Protein AF-A0A662U6A9-F1 (afdb_monomer)

Secondary structure (DSSP, 8-state):
-PPP-SS-HHHHHHHHHHHHHHHTT-SSEEHHHHHHHHHHHHTTS-------SSSS--HHHHHHHHHHHHTTSEE-PEEE-SSSS-EEEEEEE-HHHHHHHHHHHHTS-HHHHHHHHHHHHHHHHHHHHHT-----

pLDDT: mean 87.33, std 16.18, range [39.72, 98.44]

Solvent-accessible surface area (backbone atoms only — not comparable to full-atom values): 7917 Å² total; per-residue (Å²): 134,83,76,81,75,91,62,53,74,61,46,49,52,55,39,29,51,53,38,48,34,38,77,73,69,40,62,65,39,45,48,66,62,50,51,53,42,50,58,58,48,38,80,79,46,88,63,87,64,60,65,51,94,90,44,101,49,36,71,61,52,54,49,45,52,48,52,36,32,75,70,52,27,33,46,72,58,75,46,80,58,79,94,57,92,61,66,47,51,28,40,29,66,30,76,64,21,42,60,52,16,51,56,55,48,71,70,47,56,68,68,63,45,50,51,49,46,52,47,46,51,51,50,56,50,56,56,53,69,78,61,59,75,79,84,126

Radius of gyration: 15.44 Å; Cα contacts (8 Å, |Δi|>4): 142; chains: 1; bounding box: 63×35×31 Å

Nearest PDB structures (foldseek):
  2dql-assembly1_B  TM=5.662E-01  e=1.717E-03  Nostoc sp. PCC 7120 = FACHB-418
  5dym-assembly1_A-2  TM=7.370E-01  e=2.915E-02  Clostridioides difficile R20291
  2zfw-assembly1_A  TM=5.764E-01  e=1.225E-02  Synechococcus sp.
  5z7b-assembly1_A  TM=7.688E-01  e=7.785E-02  Corynebacterium glutamicum
  8dh4-assembly1_B  TM=3.484E-01  e=1.247E+00  Escherichia phage T7

Mean predicted aligned error: 6.02 Å

Sequence (136 aa):
MQKPNLVSQRQKMVLMILYCFYEKGTKEVRLSQFLETIKEIQKKIPLDYGFSDGFLYSPDLFEDLRDLEFKGLTRRPSHRVGTLILRRIYITLTPLGRVYAQKELENLDEEHRSLLQSSVHRSIHATKTFYRPVSV

Structure (mmCIF, N/CA/C/O backbone):
data_AF-A0A662U6A9-F1
#
_entry.id   AF-A0A662U6A9-F1
#
loop_
_atom_site.group_PDB
_atom_site.id
_atom_site.type_symbol
_atom_site.label_atom_id
_atom_site.label_alt_id
_atom_site.label_comp_id
_atom_site.label_asym_id
_atom_site.label_entity_id
_atom_site.label_seq_id
_atom_site.pdbx_PDB_ins_code
_atom_site.Cartn_x
_atom_site.Cartn_y
_atom_site.Cartn_z
_atom_site.occupancy
_atom_site.B_iso_or_equiv
_atom_site.auth_seq_id
_atom_site.auth_comp_id
_atom_site.auth_asym_id
_atom_site.auth_atom_id
_atom_site.pdbx_PDB_model_num
ATOM 1 N N . MET A 1 1 ? -29.546 -2.827 5.451 1.00 50.62 1 MET A N 1
ATOM 2 C CA . MET A 1 1 ? -28.888 -2.179 4.294 1.00 50.62 1 MET A CA 1
ATOM 3 C C . MET A 1 1 ? -27.388 -2.150 4.542 1.00 50.62 1 MET A C 1
ATOM 5 O O . MET A 1 1 ? -26.950 -1.433 5.434 1.00 50.62 1 MET A O 1
ATOM 9 N N . GLN A 1 2 ? -26.607 -2.963 3.829 1.00 42.97 2 GLN A N 1
ATOM 10 C CA . GLN A 1 2 ? -25.145 -2.854 3.868 1.00 42.97 2 GLN A CA 1
ATOM 11 C C . GLN A 1 2 ? -24.743 -1.573 3.128 1.00 42.97 2 GLN A C 1
ATOM 13 O O . GLN A 1 2 ? -25.204 -1.336 2.013 1.00 42.97 2 GLN A O 1
ATOM 18 N N . LYS A 1 3 ? -23.935 -0.714 3.761 1.00 49.09 3 LYS A N 1
ATOM 19 C CA . LYS A 1 3 ? -23.357 0.447 3.073 1.00 49.09 3 LYS A CA 1
ATOM 20 C C . LYS A 1 3 ? -22.439 -0.077 1.960 1.00 49.09 3 LYS A C 1
ATOM 22 O O . LYS A 1 3 ? -21.653 -0.981 2.246 1.00 49.09 3 LYS A O 1
ATOM 27 N N . PRO A 1 4 ? -22.516 0.455 0.728 1.00 58.91 4 PRO A N 1
ATOM 28 C CA . PRO A 1 4 ? -21.601 0.057 -0.332 1.00 58.91 4 PRO A CA 1
ATOM 29 C C . PRO A 1 4 ? -20.167 0.284 0.145 1.00 58.91 4 PRO A C 1
ATOM 31 O O . PRO A 1 4 ? -19.829 1.361 0.644 1.00 58.91 4 PRO A O 1
ATOM 34 N N . ASN A 1 5 ? -19.338 -0.753 0.051 1.00 70.75 5 ASN A N 1
ATOM 35 C CA . ASN A 1 5 ? -17.941 -0.656 0.437 1.00 70.75 5 ASN A CA 1
ATOM 36 C C . ASN A 1 5 ? -17.224 0.184 -0.626 1.00 70.75 5 ASN A C 1
ATOM 38 O O . ASN A 1 5 ? -17.044 -0.259 -1.755 1.00 70.75 5 ASN A O 1
ATOM 42 N N . LEU A 1 6 ? -16.880 1.427 -0.285 1.00 85.31 6 LEU A N 1
ATOM 43 C CA . LEU A 1 6 ? -16.326 2.413 -1.226 1.00 85.31 6 LEU A CA 1
ATOM 44 C C . LEU A 1 6 ? -14.894 2.081 -1.688 1.00 85.31 6 LEU A C 1
ATOM 46 O O . LEU A 1 6 ? -14.362 2.735 -2.588 1.00 85.31 6 LEU A O 1
ATOM 50 N N . VAL A 1 7 ? -14.256 1.095 -1.057 1.00 92.19 7 VAL A N 1
ATOM 51 C CA . VAL A 1 7 ? -12.860 0.713 -1.278 1.00 92.19 7 VAL A CA 1
ATOM 52 C C . VAL A 1 7 ? -12.801 -0.790 -1.536 1.00 92.19 7 VAL A C 1
ATOM 54 O O . VAL A 1 7 ? -13.307 -1.581 -0.737 1.00 92.19 7 VAL A O 1
ATOM 57 N N . SER A 1 8 ? -12.197 -1.182 -2.660 1.00 94.75 8 SER A N 1
ATOM 58 C CA . SER A 1 8 ? -12.032 -2.595 -3.019 1.00 94.75 8 SER A CA 1
ATOM 59 C C . SER A 1 8 ? -11.042 -3.295 -2.082 1.00 94.75 8 SER A C 1
ATOM 61 O O . SER A 1 8 ? -10.210 -2.647 -1.446 1.00 94.75 8 SER A O 1
ATOM 63 N N . GLN A 1 9 ? -11.079 -4.630 -2.019 1.00 93.88 9 GLN A N 1
ATOM 64 C CA . GLN A 1 9 ? -10.128 -5.393 -1.200 1.00 93.88 9 GLN A CA 1
ATOM 65 C C . GLN A 1 9 ? -8.670 -5.095 -1.580 1.00 93.88 9 GLN A C 1
ATOM 67 O O . GLN A 1 9 ? -7.818 -4.907 -0.714 1.00 93.88 9 GLN A O 1
ATOM 72 N N . ARG A 1 10 ? -8.404 -4.958 -2.880 1.00 94.62 10 ARG A N 1
ATOM 73 C CA . ARG A 1 10 ? -7.089 -4.610 -3.421 1.00 94.62 10 ARG A CA 1
ATOM 74 C C . ARG A 1 10 ? -6.619 -3.229 -2.939 1.00 94.62 10 ARG A C 1
ATOM 76 O O . ARG A 1 10 ? -5.518 -3.079 -2.413 1.00 94.62 10 ARG A O 1
ATOM 83 N N . GLN A 1 11 ? -7.512 -2.242 -2.982 1.00 97.31 11 GLN A N 1
ATOM 84 C CA . GLN A 1 11 ? -7.259 -0.889 -2.483 1.00 97.31 11 GLN A CA 1
ATOM 85 C C . GLN A 1 11 ? -7.056 -0.847 -0.959 1.00 97.31 11 GLN A C 1
ATOM 87 O O . GLN A 1 11 ? -6.219 -0.084 -0.472 1.00 97.31 11 GLN A O 1
ATOM 92 N N . LYS A 1 12 ? -7.762 -1.686 -0.192 1.00 97.25 12 LYS A N 1
ATOM 93 C CA . LYS A 1 12 ? -7.520 -1.833 1.252 1.00 97.25 12 LYS A CA 1
ATOM 94 C C . LYS A 1 12 ? -6.098 -2.316 1.527 1.00 97.25 12 LYS A C 1
ATOM 96 O O . LYS A 1 12 ? -5.423 -1.733 2.374 1.00 97.25 12 LYS A O 1
ATOM 101 N N . MET A 1 13 ? -5.612 -3.308 0.777 1.00 97.12 13 MET A N 1
ATOM 102 C CA . MET A 1 13 ? -4.233 -3.801 0.903 1.00 97.12 13 MET A CA 1
ATOM 103 C C . MET A 1 13 ? -3.207 -2.692 0.642 1.00 97.12 13 MET A C 1
ATOM 105 O O . MET A 1 13 ? -2.285 -2.518 1.436 1.00 97.12 13 MET A O 1
ATOM 109 N N . VAL A 1 14 ? -3.403 -1.876 -0.399 1.00 97.81 14 VAL A N 1
ATOM 110 C CA . VAL A 1 14 ? -2.556 -0.699 -0.688 1.00 97.81 14 VAL A CA 1
ATOM 111 C C . VAL A 1 14 ? -2.490 0.251 0.508 1.00 97.81 14 VAL A C 1
ATOM 113 O O . VAL A 1 14 ? -1.400 0.655 0.920 1.00 97.81 14 VAL A O 1
ATOM 116 N N . LEU A 1 15 ? -3.642 0.594 1.089 1.00 98.25 15 LEU A N 1
ATOM 117 C CA . LEU A 1 15 ? -3.722 1.494 2.240 1.00 98.25 15 LEU A CA 1
ATOM 118 C C . LEU A 1 15 ? -3.029 0.911 3.477 1.00 98.25 15 LEU A C 1
ATOM 120 O O . LEU A 1 15 ? -2.270 1.623 4.135 1.00 98.25 15 LEU A O 1
ATOM 124 N N . MET A 1 16 ? -3.242 -0.373 3.768 1.00 98.31 16 MET A N 1
ATOM 125 C CA . MET A 1 16 ? -2.610 -1.063 4.896 1.00 98.31 16 MET A CA 1
ATOM 126 C C . MET A 1 16 ? -1.086 -1.123 4.751 1.00 98.31 16 MET A C 1
ATOM 128 O O . MET A 1 16 ? -0.371 -0.832 5.707 1.00 98.31 16 MET A O 1
ATOM 132 N N . ILE A 1 17 ? -0.567 -1.394 3.549 1.00 98.19 17 ILE A N 1
ATOM 133 C CA . ILE A 1 17 ? 0.882 -1.384 3.288 1.00 98.19 17 ILE A CA 1
ATOM 134 C C . ILE A 1 17 ? 1.462 0.017 3.520 1.00 98.19 17 ILE A C 1
ATOM 136 O O . ILE A 1 17 ? 2.478 0.158 4.203 1.00 98.19 17 ILE A O 1
ATOM 140 N N . LEU A 1 18 ? 0.814 1.069 3.002 1.00 98.25 18 LEU A N 1
ATOM 141 C CA . LEU A 1 18 ? 1.232 2.455 3.257 1.00 98.25 18 LEU A CA 1
ATOM 142 C C . LEU A 1 18 ? 1.187 2.803 4.753 1.00 98.25 18 LEU A C 1
ATOM 144 O O . LEU A 1 18 ? 2.040 3.547 5.241 1.00 98.25 18 LEU A O 1
ATOM 148 N N . TYR A 1 19 ? 0.219 2.262 5.491 1.00 98.44 19 TYR A N 1
ATOM 149 C CA . TYR A 1 19 ? 0.113 2.472 6.931 1.00 98.44 19 TYR A CA 1
ATOM 150 C C . TYR A 1 19 ? 1.251 1.782 7.687 1.00 98.44 19 TYR A C 1
ATOM 152 O O . TYR A 1 19 ? 1.868 2.407 8.546 1.00 98.44 19 TYR A O 1
ATOM 160 N N . CYS A 1 20 ? 1.648 0.572 7.290 1.00 98.12 20 CYS A N 1
ATOM 161 C CA . CYS A 1 20 ? 2.839 -0.072 7.841 1.00 98.12 20 CYS A CA 1
ATOM 162 C C . CYS A 1 20 ? 4.115 0.766 7.613 1.00 98.12 20 CYS A C 1
ATOM 164 O O . CYS A 1 20 ? 4.966 0.836 8.500 1.00 98.12 20 CYS A O 1
ATOM 166 N N . PHE A 1 21 ? 4.262 1.449 6.467 1.00 97.81 21 PHE A N 1
ATOM 167 C CA . PHE A 1 21 ? 5.369 2.401 6.268 1.00 97.81 21 PHE A CA 1
ATOM 168 C C . PHE A 1 21 ? 5.291 3.573 7.254 1.00 97.81 21 PHE A C 1
ATOM 170 O O . PHE A 1 21 ? 6.307 3.944 7.854 1.00 97.81 21 PHE A O 1
ATOM 177 N N . TYR A 1 22 ? 4.091 4.124 7.446 1.00 96.81 22 TYR A N 1
ATOM 178 C CA . TYR A 1 22 ? 3.835 5.214 8.383 1.00 96.81 22 TYR A CA 1
ATOM 179 C C . TYR A 1 22 ? 4.192 4.831 9.828 1.00 96.81 22 TYR A C 1
ATOM 181 O O . TYR A 1 22 ? 4.901 5.591 10.489 1.00 96.81 22 TYR A O 1
ATOM 189 N N . GLU A 1 23 ? 3.794 3.645 10.297 1.00 97.06 23 GLU A N 1
ATOM 190 C CA . GLU A 1 23 ? 4.124 3.142 11.643 1.00 97.06 23 GLU A CA 1
ATOM 191 C C . GLU A 1 23 ? 5.631 2.979 11.865 1.00 97.06 23 GLU A C 1
ATOM 193 O O . GLU A 1 23 ? 6.130 3.162 12.973 1.00 97.06 23 GLU A O 1
ATOM 198 N N . LYS A 1 24 ? 6.389 2.693 10.801 1.00 95.69 24 LYS A N 1
ATOM 199 C CA . LYS A 1 24 ? 7.859 2.639 10.833 1.00 95.69 24 LYS A CA 1
ATOM 2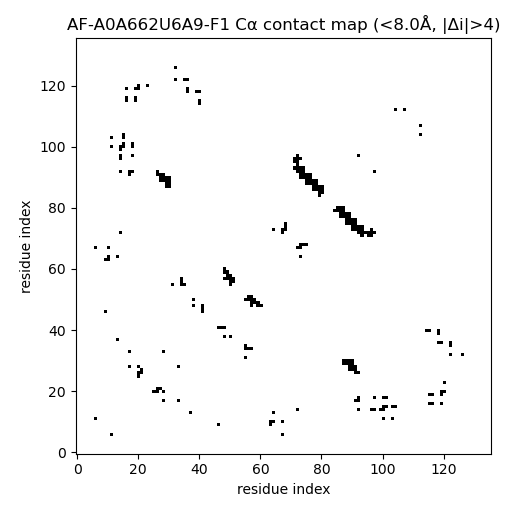00 C C . LYS A 1 24 ? 8.521 4.012 10.634 1.00 95.69 24 LYS A C 1
ATOM 202 O O . LYS A 1 24 ? 9.729 4.083 10.407 1.00 95.69 24 LYS A O 1
ATOM 207 N N . GLY A 1 25 ? 7.754 5.101 10.695 1.00 94.50 25 GLY A N 1
ATOM 208 C CA . GLY A 1 25 ? 8.236 6.480 10.588 1.00 94.50 25 GLY A CA 1
ATOM 209 C C . GLY A 1 25 ? 8.426 6.995 9.156 1.00 94.50 25 GLY A C 1
ATOM 210 O O . GLY A 1 25 ? 8.880 8.124 8.972 1.00 94.50 25 GLY A O 1
ATOM 211 N N . THR A 1 26 ? 8.063 6.217 8.132 1.00 93.38 26 THR A N 1
ATOM 212 C CA . THR A 1 26 ? 8.175 6.620 6.720 1.00 93.38 26 THR A CA 1
ATOM 213 C C . THR A 1 26 ? 6.850 7.213 6.247 1.00 93.38 26 THR A C 1
ATOM 215 O O . THR A 1 26 ? 5.980 6.511 5.741 1.00 93.38 26 THR A O 1
ATOM 218 N N . LYS A 1 27 ? 6.676 8.527 6.437 1.00 93.56 27 LYS A N 1
ATOM 219 C CA . LYS A 1 27 ? 5.426 9.232 6.085 1.00 93.56 27 LYS A CA 1
ATOM 220 C C . LYS A 1 27 ? 5.222 9.394 4.576 1.00 93.56 27 LYS A C 1
ATOM 222 O O . LYS A 1 27 ? 4.083 9.478 4.124 1.00 93.56 27 LYS A O 1
ATOM 227 N N . GLU A 1 28 ? 6.312 9.454 3.821 1.00 93.81 28 GLU A N 1
ATOM 228 C CA . GLU A 1 28 ? 6.323 9.594 2.366 1.00 93.81 28 GLU A CA 1
ATOM 229 C C . GLU A 1 28 ? 7.105 8.426 1.773 1.00 93.81 28 GLU A C 1
ATOM 231 O O . GLU A 1 28 ? 8.311 8.291 1.991 1.00 93.81 28 GLU A O 1
ATOM 236 N N . VAL A 1 29 ? 6.415 7.567 1.029 1.00 94.44 29 VAL A N 1
ATOM 237 C CA . VAL A 1 29 ? 7.001 6.365 0.435 1.00 94.44 29 VAL A CA 1
ATOM 238 C C . VAL A 1 29 ? 7.332 6.660 -1.017 1.00 94.44 29 VAL A C 1
ATOM 240 O O . VAL A 1 29 ? 6.477 7.137 -1.762 1.00 94.44 29 VAL A O 1
ATOM 243 N N . ARG A 1 30 ? 8.565 6.384 -1.449 1.00 93.31 30 ARG A N 1
ATOM 244 C CA . ARG A 1 30 ? 8.916 6.505 -2.872 1.00 93.31 30 ARG A CA 1
ATOM 245 C C . ARG A 1 30 ? 8.076 5.518 -3.678 1.00 93.31 30 ARG A C 1
ATOM 247 O O . ARG A 1 30 ? 7.981 4.353 -3.304 1.00 93.31 30 ARG A O 1
ATOM 254 N N . LEU A 1 31 ? 7.525 5.958 -4.807 1.00 92.75 31 LEU A N 1
ATOM 255 C CA . LEU A 1 31 ? 6.672 5.120 -5.654 1.00 92.75 31 LEU A CA 1
ATOM 256 C C . LEU A 1 31 ? 7.368 3.815 -6.079 1.00 92.75 31 LEU A C 1
ATOM 258 O O . LEU A 1 31 ? 6.745 2.763 -6.033 1.00 92.75 31 LEU A O 1
ATOM 262 N N . SER A 1 32 ? 8.658 3.859 -6.429 1.00 91.06 32 SER A N 1
ATOM 263 C CA . SER A 1 32 ? 9.426 2.652 -6.773 1.00 91.06 32 SER A CA 1
ATOM 264 C C . SER A 1 32 ? 9.529 1.678 -5.596 1.00 91.06 32 SER A C 1
ATOM 266 O O . SER A 1 32 ? 9.199 0.508 -5.726 1.00 91.06 32 SER A O 1
ATOM 268 N N . GLN A 1 33 ? 9.887 2.173 -4.412 1.00 93.62 33 GLN A N 1
ATOM 269 C CA . GLN A 1 33 ? 9.944 1.360 -3.196 1.00 93.62 33 GLN A CA 1
ATOM 270 C C . GLN A 1 33 ? 8.581 0.728 -2.882 1.00 93.62 33 GLN A C 1
ATOM 272 O O . GLN A 1 33 ? 8.493 -0.436 -2.491 1.00 93.62 33 GLN A O 1
ATOM 277 N N . PHE A 1 34 ? 7.503 1.489 -3.066 1.00 96.06 34 PHE A N 1
ATOM 278 C CA . PHE A 1 34 ? 6.147 0.997 -2.873 1.00 96.06 34 PHE A CA 1
ATOM 279 C C . PHE A 1 34 ? 5.781 -0.117 -3.867 1.00 96.06 34 PHE A C 1
ATOM 281 O O . PHE A 1 34 ? 5.285 -1.163 -3.453 1.00 96.06 34 PHE A O 1
ATOM 288 N N . LEU A 1 35 ? 6.090 0.072 -5.153 1.00 95.06 35 LEU A N 1
ATOM 289 C CA . LEU A 1 35 ? 5.863 -0.915 -6.212 1.00 95.06 35 LEU A CA 1
ATOM 290 C C . LEU A 1 35 ? 6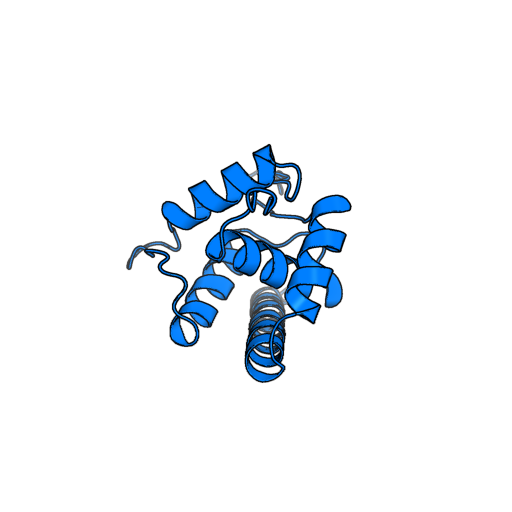.619 -2.225 -5.955 1.00 95.06 35 LEU A C 1
ATOM 292 O O . LEU A 1 35 ? 6.026 -3.295 -6.063 1.00 95.06 35 LEU A O 1
ATOM 296 N N . GLU A 1 36 ? 7.896 -2.153 -5.566 1.00 94.25 36 GLU A N 1
ATOM 297 C CA . GLU A 1 36 ? 8.685 -3.337 -5.184 1.00 94.25 36 GLU A CA 1
ATOM 298 C C . GLU A 1 36 ? 8.055 -4.062 -3.999 1.00 94.25 36 GLU A C 1
ATOM 300 O O . GLU A 1 36 ? 7.932 -5.284 -4.002 1.00 94.25 36 GLU A O 1
ATOM 305 N N . THR A 1 37 ? 7.602 -3.304 -3.001 1.00 96.44 37 THR A N 1
ATOM 306 C CA . THR A 1 37 ? 7.008 -3.873 -1.788 1.00 96.44 37 THR A CA 1
ATOM 307 C C . THR A 1 37 ? 5.716 -4.622 -2.109 1.00 96.44 37 THR A C 1
ATOM 309 O O . THR A 1 37 ? 5.528 -5.737 -1.628 1.00 96.44 37 THR A O 1
ATOM 312 N N . ILE A 1 38 ? 4.853 -4.057 -2.961 1.00 96.81 38 ILE A N 1
ATOM 313 C CA . ILE A 1 38 ? 3.644 -4.746 -3.437 1.00 96.81 38 ILE A CA 1
ATOM 314 C C . ILE A 1 38 ? 4.006 -5.984 -4.257 1.00 96.81 38 ILE A C 1
ATOM 316 O O . ILE A 1 38 ? 3.425 -7.042 -4.024 1.00 96.81 38 ILE A O 1
ATOM 320 N N . LYS A 1 39 ? 4.984 -5.890 -5.168 1.00 94.75 39 LYS A N 1
ATOM 321 C CA . LYS A 1 39 ? 5.439 -7.033 -5.973 1.00 94.75 39 LYS A 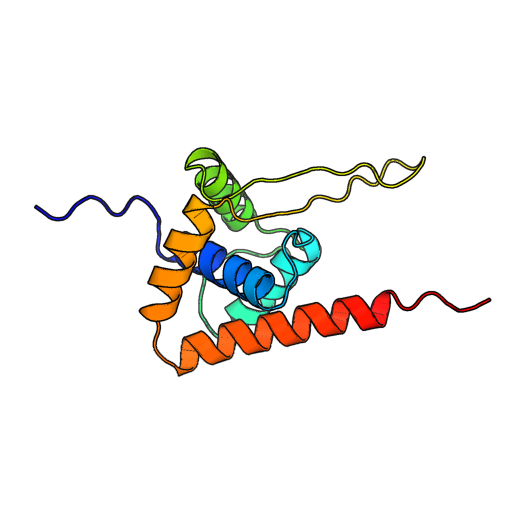CA 1
ATOM 322 C C . LYS A 1 39 ? 5.940 -8.184 -5.096 1.00 94.75 39 LYS A C 1
ATOM 324 O O . LYS A 1 39 ? 5.636 -9.337 -5.382 1.00 94.75 39 LYS A O 1
ATOM 329 N N . GLU A 1 40 ? 6.669 -7.893 -4.018 1.00 94.12 40 GLU A N 1
ATOM 330 C CA . GLU A 1 40 ? 7.132 -8.909 -3.064 1.00 94.12 40 GLU A CA 1
ATOM 331 C C . GLU A 1 40 ? 5.993 -9.513 -2.239 1.00 94.12 40 GLU A C 1
ATOM 333 O O . GLU A 1 40 ? 5.929 -10.733 -2.090 1.00 94.12 40 GLU A O 1
ATOM 338 N N . ILE A 1 41 ? 5.072 -8.687 -1.736 1.00 96.06 41 ILE A N 1
ATOM 339 C CA . ILE A 1 41 ? 3.894 -9.168 -0.998 1.00 96.06 41 ILE A CA 1
ATOM 340 C C . ILE A 1 41 ? 3.037 -10.064 -1.893 1.00 96.06 41 ILE A C 1
ATOM 342 O O . ILE A 1 41 ? 2.578 -11.112 -1.438 1.00 96.06 41 ILE A O 1
ATOM 346 N N . GLN A 1 42 ? 2.894 -9.712 -3.175 1.00 95.31 42 GLN A N 1
ATOM 347 C CA . GLN A 1 42 ? 2.089 -10.476 -4.123 1.00 95.31 42 GLN A CA 1
ATOM 348 C C . GLN A 1 42 ? 2.566 -11.924 -4.309 1.00 95.31 42 GLN A C 1
ATOM 350 O O . GLN A 1 42 ? 1.770 -12.814 -4.595 1.00 95.31 42 GLN A O 1
ATOM 355 N N . LYS A 1 43 ? 3.858 -12.199 -4.093 1.00 94.31 43 LYS A N 1
ATOM 356 C CA . LYS A 1 43 ? 4.401 -13.569 -4.139 1.00 94.31 43 LYS A CA 1
ATOM 357 C C . LYS A 1 43 ? 3.847 -14.474 -3.034 1.00 94.31 43 LYS A C 1
ATOM 359 O O . LYS A 1 43 ? 4.079 -15.680 -3.071 1.00 94.31 43 LYS A O 1
ATOM 364 N N . LYS A 1 44 ? 3.214 -13.893 -2.012 1.00 95.94 44 LYS A N 1
ATOM 365 C CA . LYS A 1 44 ? 2.681 -14.588 -0.833 1.00 95.94 44 LYS A CA 1
ATOM 366 C C . LYS A 1 44 ? 1.174 -14.406 -0.682 1.00 95.94 44 LYS A C 1
ATOM 368 O O . LYS A 1 44 ? 0.505 -15.353 -0.299 1.00 95.94 44 LYS A O 1
ATOM 373 N N . ILE A 1 45 ? 0.654 -13.224 -1.009 1.00 93.81 45 ILE A N 1
ATOM 374 C CA . ILE A 1 45 ? -0.778 -12.913 -1.006 1.00 93.81 45 ILE A CA 1
ATOM 375 C C . ILE A 1 45 ? -1.168 -12.534 -2.437 1.00 93.81 45 ILE A C 1
ATOM 377 O O . ILE A 1 45 ? -0.661 -11.527 -2.917 1.00 93.81 45 ILE A O 1
ATOM 381 N N . PRO A 1 46 ? -2.054 -13.261 -3.133 1.00 93.06 46 PRO A N 1
ATOM 382 C CA . PRO A 1 46 ? -2.463 -12.882 -4.483 1.00 93.06 46 PRO A CA 1
ATOM 383 C C . PRO A 1 46 ? -3.233 -11.551 -4.444 1.00 93.06 46 PRO A C 1
ATOM 385 O O . PRO A 1 46 ? -4.335 -11.471 -3.910 1.00 93.06 46 PRO A O 1
ATOM 388 N N . LEU A 1 47 ? -2.613 -10.486 -4.963 1.00 93.38 47 LEU A N 1
ATOM 389 C CA . LEU A 1 47 ? -3.207 -9.145 -5.073 1.00 93.38 47 LEU A CA 1
ATOM 390 C C . LEU A 1 47 ? -3.685 -8.824 -6.497 1.00 93.38 47 LEU A C 1
ATOM 392 O O . LEU A 1 47 ? -4.267 -7.764 -6.711 1.00 93.38 47 LEU A O 1
ATOM 396 N N . ASP A 1 48 ? -3.426 -9.716 -7.455 1.00 94.25 48 ASP A N 1
ATOM 397 C CA . ASP A 1 48 ? -3.825 -9.605 -8.863 1.00 94.25 48 ASP A CA 1
ATOM 398 C C . ASP A 1 48 ? -3.364 -8.312 -9.562 1.00 94.25 48 ASP A C 1
ATOM 400 O O . ASP A 1 48 ? -4.037 -7.781 -10.445 1.00 94.25 48 ASP A O 1
ATOM 404 N N . TYR A 1 49 ? -2.201 -7.787 -9.175 1.00 95.44 49 TYR A N 1
ATOM 405 C CA . TYR A 1 49 ? -1.522 -6.707 -9.883 1.00 95.44 49 TYR A CA 1
ATOM 406 C C . TYR A 1 49 ? -0.624 -7.263 -10.987 1.00 95.44 49 TYR A C 1
ATOM 408 O O . TYR A 1 49 ? 0.339 -7.989 -10.715 1.00 95.44 49 TYR A O 1
ATOM 416 N N . GLY A 1 50 ? -0.872 -6.870 -12.237 1.00 94.31 50 GLY A N 1
ATOM 417 C CA . GLY A 1 50 ? 0.055 -7.149 -13.331 1.00 94.31 50 GLY A CA 1
ATOM 418 C C . GLY A 1 50 ? 1.301 -6.273 -13.215 1.00 94.31 50 GLY A C 1
ATOM 419 O O . GLY A 1 50 ? 1.181 -5.049 -13.188 1.00 94.31 50 GLY A O 1
ATOM 420 N N . PHE A 1 51 ? 2.494 -6.870 -13.154 1.00 93.44 51 PHE A N 1
ATOM 421 C CA . PHE A 1 51 ? 3.767 -6.143 -13.227 1.00 93.44 51 PHE A CA 1
ATOM 422 C C . PHE A 1 51 ? 4.476 -6.456 -14.543 1.00 93.44 51 PHE A C 1
ATOM 424 O O . PHE A 1 51 ? 4.552 -7.616 -14.934 1.00 93.44 51 PHE A O 1
ATOM 431 N N . SER A 1 52 ? 5.032 -5.436 -15.200 1.00 88.94 52 SER A N 1
ATOM 432 C CA . SER A 1 52 ? 5.887 -5.639 -16.376 1.00 88.94 52 SER A CA 1
ATOM 433 C C . SER A 1 52 ? 7.200 -6.340 -15.988 1.00 88.94 52 SER A C 1
ATOM 435 O O . SER A 1 52 ? 7.790 -6.048 -14.944 1.00 88.94 52 SER A O 1
ATOM 437 N N . ASP A 1 53 ? 7.674 -7.258 -16.836 1.00 77.12 53 ASP A N 1
ATOM 438 C CA . ASP A 1 53 ? 8.903 -8.029 -16.593 1.00 77.12 53 ASP A CA 1
ATOM 439 C C . ASP A 1 53 ? 10.180 -7.187 -16.735 1.00 77.12 53 ASP A C 1
ATOM 441 O O . ASP A 1 53 ? 11.179 -7.460 -16.071 1.00 77.12 53 ASP A O 1
ATOM 445 N N . GLY A 1 54 ? 10.146 -6.133 -17.559 1.00 78.94 54 GLY A N 1
ATOM 446 C CA . GLY A 1 54 ? 11.301 -5.265 -17.827 1.00 78.94 54 GLY A CA 1
ATOM 447 C C . GLY A 1 54 ? 11.308 -3.948 -17.048 1.00 78.94 54 GLY A C 1
ATOM 448 O O . GLY A 1 54 ? 12.353 -3.314 -16.919 1.00 78.94 54 GLY A O 1
ATOM 449 N N . PHE A 1 55 ? 10.157 -3.528 -16.517 1.00 82.31 55 PHE A N 1
ATOM 450 C CA . PHE A 1 55 ? 10.008 -2.254 -15.818 1.00 82.31 55 PHE A CA 1
ATOM 451 C C . PHE A 1 55 ? 9.145 -2.415 -14.577 1.00 82.31 55 PHE A C 1
ATOM 453 O O . PHE A 1 55 ? 8.104 -3.066 -14.598 1.00 82.31 55 PHE A O 1
ATOM 460 N N . LEU A 1 56 ? 9.543 -1.762 -13.488 1.00 87.81 56 LEU A N 1
ATOM 461 C CA . LEU A 1 56 ? 8.752 -1.722 -12.267 1.00 87.81 56 LEU A CA 1
ATOM 462 C C . LEU A 1 56 ? 7.520 -0.822 -12.468 1.00 87.81 56 LEU A C 1
ATOM 464 O O . LEU A 1 56 ? 7.525 0.363 -12.137 1.00 87.81 56 LEU A O 1
ATOM 468 N N . TYR A 1 57 ? 6.482 -1.393 -13.071 1.00 89.25 57 TYR A N 1
ATOM 469 C CA . TYR A 1 57 ? 5.263 -0.709 -13.481 1.00 89.25 57 TYR A CA 1
ATOM 470 C C . TYR A 1 57 ? 4.071 -1.670 -13.422 1.00 89.25 57 TYR A C 1
ATOM 472 O O . TYR A 1 57 ? 4.189 -2.818 -13.851 1.00 89.25 57 TYR A O 1
ATOM 480 N N . SER A 1 58 ? 2.936 -1.190 -12.903 1.00 95.06 58 SER A N 1
ATOM 481 C CA . SER A 1 58 ? 1.680 -1.944 -12.815 1.00 95.06 58 SER A CA 1
ATOM 482 C C . SER A 1 58 ? 0.472 -1.034 -13.088 1.00 95.06 58 SER A C 1
ATOM 484 O O . SER A 1 58 ? 0.132 -0.237 -12.208 1.00 95.06 58 SER A O 1
ATOM 486 N N . PRO A 1 59 ? -0.168 -1.108 -14.276 1.00 94.12 59 PRO A N 1
ATOM 487 C CA . PRO A 1 59 ? -1.313 -0.262 -14.635 1.00 94.12 59 PRO A CA 1
ATOM 488 C C . PRO A 1 59 ? -2.429 -0.283 -13.587 1.00 94.12 59 PRO A C 1
ATOM 490 O O . PRO A 1 59 ? -2.893 0.773 -13.159 1.00 94.12 59 PRO A O 1
ATOM 493 N N . ASP A 1 60 ? -2.778 -1.481 -13.119 1.00 96.00 60 ASP A N 1
ATOM 494 C CA . ASP A 1 60 ? -3.862 -1.727 -12.166 1.00 96.00 60 ASP A CA 1
ATOM 495 C C . ASP A 1 60 ? -3.603 -1.050 -10.811 1.00 96.00 60 ASP A C 1
ATOM 497 O O . ASP A 1 60 ? -4.498 -0.475 -10.191 1.00 96.00 60 ASP A O 1
ATOM 501 N N . LEU A 1 61 ? -2.349 -1.062 -10.349 1.00 95.94 61 LEU A N 1
ATOM 502 C CA . LEU A 1 61 ? -1.964 -0.372 -9.121 1.00 95.94 61 LEU A CA 1
ATOM 503 C C . LEU A 1 61 ? -1.981 1.151 -9.295 1.00 95.94 61 LEU A C 1
ATOM 505 O O . LEU A 1 61 ? -2.325 1.879 -8.364 1.00 95.94 61 LEU A O 1
ATOM 509 N N . PHE A 1 62 ? -1.625 1.663 -10.476 1.00 95.69 62 PHE A N 1
ATOM 510 C CA . PHE A 1 62 ? -1.734 3.097 -10.758 1.00 95.69 62 PHE A CA 1
ATOM 511 C C . PHE A 1 62 ? -3.185 3.577 -10.799 1.00 95.69 62 PHE A C 1
ATOM 513 O O . PHE A 1 62 ? -3.447 4.715 -10.391 1.00 95.69 62 PHE A O 1
ATOM 520 N N . GLU A 1 63 ? -4.102 2.744 -11.284 1.00 96.38 63 GLU A N 1
ATOM 521 C CA . GLU A 1 63 ? -5.542 2.992 -11.228 1.00 96.38 63 GLU A CA 1
ATOM 522 C C . GLU A 1 63 ? -6.027 3.026 -9.775 1.00 96.38 63 GLU A C 1
ATOM 524 O O . GLU A 1 63 ? -6.564 4.045 -9.341 1.00 96.38 63 GLU A O 1
ATOM 529 N N . ASP A 1 64 ? -5.698 2.010 -8.973 1.00 97.19 64 ASP A N 1
ATOM 530 C CA . ASP A 1 64 ? -6.054 1.979 -7.549 1.00 97.19 64 ASP A CA 1
ATOM 531 C C . ASP A 1 64 ? -5.508 3.187 -6.777 1.00 97.19 64 ASP A C 1
ATOM 533 O O . ASP A 1 64 ? -6.210 3.785 -5.961 1.00 97.19 64 ASP A O 1
ATOM 537 N N . LEU A 1 65 ? -4.261 3.586 -7.034 1.00 96.62 65 LEU A N 1
ATOM 538 C CA . LEU A 1 65 ? -3.663 4.759 -6.397 1.00 96.62 65 LEU A CA 1
ATOM 539 C C . LEU A 1 65 ? -4.373 6.058 -6.790 1.00 96.62 65 LEU A C 1
ATOM 541 O O . LEU A 1 65 ? -4.495 6.954 -5.954 1.00 96.62 65 LEU A O 1
ATOM 545 N N . ARG A 1 66 ? -4.829 6.172 -8.042 1.00 96.06 66 ARG A N 1
ATOM 546 C CA . ARG A 1 66 ? -5.590 7.331 -8.527 1.00 96.06 66 ARG A CA 1
ATOM 547 C C . ARG A 1 66 ? -6.968 7.387 -7.876 1.00 96.06 66 ARG A C 1
ATOM 549 O O . ARG A 1 66 ? -7.370 8.451 -7.415 1.00 96.06 66 ARG A O 1
ATOM 556 N N . ASP A 1 67 ? -7.649 6.255 -7.788 1.00 96.75 67 ASP A N 1
ATOM 557 C CA . ASP A 1 67 ? -8.948 6.140 -7.130 1.00 96.75 67 ASP A CA 1
ATOM 558 C C . ASP A 1 67 ? -8.868 6.480 -5.643 1.00 96.75 67 ASP A C 1
ATOM 560 O O . ASP A 1 67 ? -9.710 7.205 -5.113 1.00 96.75 67 ASP A O 1
ATOM 564 N N . LEU A 1 68 ? -7.848 5.970 -4.954 1.00 97.50 68 LEU A N 1
ATOM 565 C CA . LEU A 1 68 ? -7.599 6.266 -3.544 1.00 97.50 68 LEU A CA 1
ATOM 566 C C . LEU A 1 68 ? -7.276 7.746 -3.308 1.00 97.50 68 LEU A C 1
ATOM 568 O O . LEU A 1 68 ? -7.677 8.305 -2.283 1.00 97.50 68 LEU A O 1
ATOM 572 N N . GLU A 1 69 ? -6.592 8.388 -4.253 1.00 96.25 69 GLU A N 1
ATOM 573 C CA . GLU A 1 69 ? -6.324 9.825 -4.219 1.00 96.25 69 GLU A CA 1
ATOM 574 C C . GLU A 1 69 ? -7.611 10.629 -4.440 1.00 96.25 69 GLU A C 1
ATOM 576 O O . GLU A 1 69 ? -7.893 11.547 -3.670 1.00 96.25 69 GLU A O 1
ATOM 581 N N . PHE A 1 70 ? -8.443 10.237 -5.411 1.00 95.75 70 PHE A N 1
ATOM 582 C CA . PHE A 1 70 ? -9.754 10.849 -5.651 1.00 95.75 70 PHE A CA 1
ATOM 583 C C . PHE A 1 70 ? -10.686 10.719 -4.437 1.00 95.75 70 PHE A C 1
ATOM 585 O O . PHE A 1 70 ? -11.394 11.660 -4.084 1.00 95.75 70 PHE A O 1
ATOM 592 N N . LYS A 1 71 ? -10.625 9.584 -3.731 1.00 95.62 71 LYS A N 1
ATOM 593 C CA . LYS A 1 71 ? -11.335 9.341 -2.461 1.00 95.62 71 LYS A CA 1
ATOM 594 C C . LYS A 1 71 ? -10.734 10.105 -1.270 1.00 95.62 71 LYS A C 1
ATOM 596 O O . LYS A 1 71 ? -11.266 10.025 -0.164 1.00 95.62 71 LYS A O 1
ATOM 601 N N . GLY A 1 72 ? -9.622 10.819 -1.454 1.00 96.75 72 GLY A N 1
ATOM 602 C CA . GLY A 1 72 ? -8.961 11.597 -0.406 1.00 96.75 72 GLY A CA 1
ATOM 603 C C . GLY A 1 72 ? -8.247 10.752 0.653 1.00 96.75 72 GLY A C 1
ATOM 604 O O . GLY A 1 72 ? -7.991 11.248 1.753 1.00 96.75 72 GLY A O 1
ATOM 605 N N . LEU A 1 73 ? -7.927 9.489 0.358 1.00 97.81 73 LEU A N 1
ATOM 606 C CA . LEU A 1 73 ? -7.254 8.560 1.279 1.00 97.81 73 LEU A CA 1
ATOM 607 C C . LEU A 1 73 ? -5.729 8.587 1.109 1.00 97.81 73 LEU A C 1
ATOM 609 O O . LEU A 1 73 ? -4.986 8.412 2.077 1.00 97.81 73 LEU A O 1
ATOM 613 N N . THR A 1 74 ? -5.251 8.883 -0.096 1.00 97.50 74 THR A N 1
ATOM 614 C CA . THR A 1 74 ? -3.826 9.061 -0.404 1.00 97.50 74 THR A CA 1
ATOM 615 C C . THR A 1 74 ? -3.565 10.423 -1.046 1.00 97.50 74 THR A C 1
ATOM 617 O O . THR A 1 74 ? -4.487 11.137 -1.439 1.00 97.50 74 THR A O 1
ATOM 620 N N . ARG A 1 75 ? -2.290 10.811 -1.116 1.00 95.19 75 ARG A N 1
ATOM 621 C CA . ARG A 1 75 ? -1.794 11.955 -1.897 1.00 95.19 75 ARG A CA 1
ATOM 622 C C . ARG A 1 75 ? -0.490 11.577 -2.580 1.00 95.19 75 ARG A C 1
ATOM 624 O O . ARG A 1 75 ? 0.305 10.830 -1.999 1.00 95.19 75 ARG A O 1
ATOM 631 N N . ARG A 1 76 ? -0.238 12.136 -3.765 1.00 90.25 76 ARG A N 1
ATOM 632 C CA . ARG A 1 76 ? 1.030 11.962 -4.489 1.00 90.25 76 ARG A CA 1
ATOM 633 C C . ARG A 1 76 ? 1.827 13.265 -4.591 1.00 90.25 76 ARG A C 1
ATOM 635 O O . ARG A 1 76 ? 1.756 13.948 -5.613 1.00 90.25 76 ARG A O 1
ATOM 642 N N . PRO A 1 77 ? 2.597 13.643 -3.554 1.00 81.75 77 PRO A N 1
ATOM 643 C CA . PRO A 1 77 ? 3.487 14.785 -3.668 1.00 81.75 77 PRO A CA 1
ATOM 644 C C . PRO A 1 77 ? 4.613 14.478 -4.666 1.00 81.75 77 PRO A C 1
ATOM 646 O O . PRO A 1 77 ? 5.252 13.422 -4.636 1.00 81.75 77 PRO A O 1
ATOM 649 N N . SER A 1 78 ? 4.859 15.422 -5.573 1.00 72.75 78 SER A N 1
ATOM 650 C CA . SER A 1 78 ? 6.012 15.383 -6.469 1.00 72.75 78 SER A CA 1
ATOM 651 C C . SER A 1 78 ? 7.059 16.373 -5.979 1.00 72.75 78 SER A C 1
ATOM 653 O O . SER A 1 78 ? 6.820 17.582 -6.004 1.00 72.75 78 SER A O 1
ATOM 655 N N . HIS A 1 79 ? 8.229 15.876 -5.588 1.00 71.19 79 HIS A N 1
ATOM 656 C CA . HIS A 1 79 ? 9.359 16.729 -5.233 1.00 71.19 79 HIS A CA 1
ATOM 657 C C . HIS A 1 79 ? 10.336 16.785 -6.408 1.00 71.19 79 HIS A C 1
ATOM 659 O O . HIS A 1 79 ? 10.746 15.754 -6.953 1.00 71.19 79 HIS A O 1
ATOM 665 N N . ARG A 1 80 ? 10.726 18.000 -6.802 1.00 58.94 80 ARG A N 1
ATOM 666 C CA . ARG A 1 80 ? 11.912 18.191 -7.643 1.00 58.94 80 ARG A CA 1
ATOM 667 C C . ARG A 1 80 ? 13.130 18.065 -6.735 1.00 58.94 80 ARG A C 1
ATOM 669 O O . ARG A 1 80 ? 13.214 18.776 -5.739 1.00 58.94 80 ARG A O 1
ATOM 676 N N . VAL A 1 81 ? 14.044 17.155 -7.053 1.00 54.81 81 VAL A N 1
ATOM 677 C CA . VAL A 1 81 ? 15.301 16.997 -6.314 1.00 54.81 81 VAL A CA 1
ATOM 678 C C . VAL A 1 81 ? 16.441 17.397 -7.247 1.00 54.81 81 VAL A C 1
ATOM 680 O O . VAL A 1 81 ? 16.773 16.649 -8.160 1.00 54.81 81 VAL A O 1
ATOM 683 N N . GLY A 1 82 ? 17.029 18.575 -7.015 1.00 58.31 82 GLY A N 1
ATOM 684 C CA . GLY A 1 82 ? 18.185 19.087 -7.762 1.00 58.31 82 GLY A CA 1
ATOM 685 C C . GLY A 1 82 ? 17.864 19.827 -9.071 1.00 58.31 82 GLY A C 1
ATOM 686 O O . GLY A 1 82 ? 16.716 20.165 -9.357 1.00 58.31 82 GLY A O 1
ATOM 687 N N . THR A 1 83 ? 18.920 20.101 -9.847 1.00 55.03 83 THR A N 1
ATOM 688 C CA . THR A 1 83 ? 18.908 20.788 -11.157 1.00 55.03 83 THR A CA 1
ATOM 689 C C . THR A 1 83 ? 18.610 19.853 -12.335 1.00 55.03 83 THR A C 1
ATOM 691 O O . THR A 1 83 ? 18.304 20.327 -13.427 1.00 55.03 83 THR A O 1
ATOM 694 N N . LEU A 1 84 ? 18.659 18.532 -12.124 1.00 53.34 84 LEU A N 1
ATOM 695 C CA . LEU A 1 84 ? 18.371 17.519 -13.139 1.00 53.34 84 LEU A CA 1
ATOM 696 C C . LEU A 1 84 ? 16.936 16.984 -13.015 1.00 53.34 84 LEU A C 1
ATOM 698 O O . LEU A 1 84 ? 16.410 16.772 -11.929 1.00 53.34 84 LEU A O 1
ATOM 702 N N . ILE A 1 85 ? 16.337 16.712 -14.171 1.00 55.75 85 ILE A N 1
ATOM 703 C CA . ILE A 1 85 ? 14.921 16.450 -14.501 1.00 55.75 85 ILE A CA 1
ATOM 704 C C . ILE A 1 85 ? 14.256 15.263 -13.750 1.00 55.75 85 ILE A C 1
ATOM 706 O O . ILE A 1 85 ? 13.073 14.977 -13.945 1.00 55.75 85 ILE A O 1
ATOM 710 N N . LEU A 1 86 ? 14.954 14.580 -12.841 1.00 56.81 86 LEU A N 1
ATOM 711 C CA . LEU A 1 86 ? 14.447 13.400 -12.138 1.00 56.81 86 LEU A CA 1
ATOM 712 C C . LEU A 1 86 ? 13.464 13.785 -11.021 1.00 56.81 86 LEU A C 1
ATOM 714 O O . LEU A 1 86 ? 13.823 13.960 -9.855 1.00 56.81 86 LEU A O 1
ATOM 718 N N . ARG A 1 87 ? 12.180 13.896 -11.380 1.00 65.62 87 ARG A N 1
ATOM 719 C CA . ARG A 1 87 ? 11.084 14.022 -10.411 1.00 65.62 87 ARG A CA 1
ATOM 720 C C . ARG A 1 87 ? 10.956 12.724 -9.623 1.00 65.62 87 ARG A C 1
ATOM 722 O O . ARG A 1 87 ? 10.684 11.670 -10.192 1.00 65.62 87 ARG A O 1
ATOM 729 N N . ARG A 1 88 ? 11.102 12.808 -8.301 1.00 80.44 88 ARG A N 1
ATOM 730 C CA . ARG A 1 88 ? 10.783 11.689 -7.413 1.00 80.44 88 ARG A CA 1
ATOM 731 C C . ARG A 1 88 ? 9.308 11.775 -7.044 1.00 80.44 88 ARG A C 1
ATOM 733 O O . ARG A 1 88 ? 8.850 12.793 -6.524 1.00 80.44 88 ARG A O 1
ATOM 740 N N . ILE A 1 89 ? 8.575 10.710 -7.354 1.00 88.75 89 ILE A N 1
ATOM 741 C CA . ILE A 1 89 ? 7.162 10.569 -7.007 1.00 88.75 89 ILE A CA 1
ATOM 742 C C . ILE A 1 89 ? 7.085 9.848 -5.669 1.00 88.75 89 ILE A C 1
ATOM 744 O O . ILE A 1 89 ? 7.678 8.777 -5.498 1.00 88.75 89 ILE A O 1
ATOM 748 N N . TYR A 1 90 ? 6.354 10.440 -4.737 1.00 92.94 90 TYR A N 1
ATOM 749 C CA . TYR A 1 90 ? 6.084 9.861 -3.433 1.00 92.94 90 TYR A CA 1
ATOM 750 C C . TYR A 1 90 ? 4.587 9.615 -3.281 1.00 92.94 90 TYR A C 1
ATOM 752 O O . TYR A 1 90 ? 3.770 10.227 -3.969 1.00 92.94 90 TYR A O 1
ATOM 760 N N . ILE A 1 91 ? 4.233 8.708 -2.380 1.00 95.38 91 ILE A N 1
ATOM 761 C CA . ILE A 1 91 ? 2.864 8.425 -1.964 1.00 95.38 91 ILE A CA 1
ATOM 762 C C . ILE A 1 91 ? 2.802 8.604 -0.449 1.00 95.38 91 ILE A C 1
ATOM 764 O O . ILE A 1 91 ? 3.696 8.163 0.276 1.00 95.38 91 ILE A O 1
ATOM 768 N N . THR A 1 92 ? 1.746 9.244 0.038 1.00 96.44 92 THR A N 1
ATOM 769 C CA . THR A 1 92 ? 1.486 9.399 1.471 1.00 96.44 92 THR A CA 1
ATOM 770 C C . THR A 1 92 ? 0.011 9.173 1.787 1.00 96.44 92 THR A C 1
ATOM 772 O O . THR A 1 92 ? -0.856 9.396 0.939 1.00 96.44 92 THR A O 1
ATOM 775 N N . LEU A 1 93 ? -0.279 8.733 3.013 1.00 97.81 93 LEU A N 1
ATOM 776 C CA . LEU A 1 93 ? -1.642 8.651 3.532 1.00 97.81 93 LEU A CA 1
ATOM 777 C C . LEU A 1 93 ? -2.110 10.018 4.032 1.00 97.81 93 LEU A C 1
ATOM 779 O O . LEU A 1 93 ? -1.395 10.718 4.757 1.00 97.81 93 LEU A O 1
ATOM 783 N N . THR A 1 94 ? -3.358 10.366 3.730 1.00 97.62 94 THR A N 1
ATOM 784 C CA . THR A 1 94 ? -4.033 11.475 4.416 1.00 97.62 94 THR A CA 1
ATOM 785 C C . THR A 1 94 ? -4.389 11.074 5.851 1.00 97.62 94 THR A C 1
ATOM 787 O O . THR A 1 94 ? -4.381 9.886 6.179 1.00 97.62 94 THR A O 1
ATOM 790 N N . PRO A 1 95 ? -4.746 12.023 6.739 1.00 97.62 95 PRO A N 1
ATOM 791 C CA . PRO A 1 95 ? -5.258 11.671 8.062 1.00 97.62 95 PRO A CA 1
ATOM 792 C C . PRO A 1 95 ? -6.439 10.690 8.011 1.00 97.62 95 PRO A C 1
ATOM 794 O O . PRO A 1 95 ? -6.467 9.740 8.787 1.00 97.62 95 PRO A O 1
ATOM 797 N N . LEU A 1 96 ? -7.358 10.872 7.054 1.00 97.12 96 LEU A N 1
ATOM 798 C CA . LEU A 1 96 ? -8.487 9.964 6.842 1.00 97.12 96 LEU A CA 1
ATOM 799 C C . LEU A 1 96 ? -8.020 8.581 6.372 1.00 97.12 96 LEU A C 1
ATOM 801 O O . LEU A 1 96 ? -8.445 7.570 6.928 1.00 97.12 96 LEU A O 1
ATOM 805 N N . GLY A 1 97 ? -7.102 8.540 5.401 1.00 97.81 97 GLY A N 1
ATOM 806 C CA . GLY A 1 97 ? -6.500 7.300 4.916 1.00 97.81 97 GLY A CA 1
ATOM 807 C C . GLY A 1 97 ? -5.796 6.512 6.014 1.00 97.81 97 GLY A C 1
ATOM 808 O O . GLY A 1 97 ? -5.921 5.295 6.045 1.00 97.81 97 GLY A O 1
ATOM 809 N N . ARG A 1 98 ? -5.125 7.188 6.957 1.00 98.06 98 ARG A N 1
ATOM 810 C CA . ARG A 1 98 ? -4.489 6.534 8.113 1.00 98.06 98 ARG A CA 1
ATOM 811 C C . ARG A 1 98 ? -5.499 5.856 9.024 1.00 98.06 98 ARG A C 1
ATOM 813 O O . ARG A 1 98 ? -5.331 4.682 9.318 1.00 98.06 98 ARG A O 1
ATOM 820 N N . VAL A 1 99 ? -6.543 6.575 9.441 1.00 97.81 99 VAL A N 1
ATOM 821 C CA . VAL A 1 99 ? -7.582 6.010 10.320 1.00 97.81 99 VAL A CA 1
ATOM 822 C C . VAL A 1 99 ? -8.271 4.827 9.644 1.00 97.81 99 VAL A C 1
ATOM 824 O O . VAL A 1 99 ? -8.536 3.817 10.288 1.00 97.81 99 VAL A O 1
ATOM 827 N N . TYR A 1 100 ? -8.546 4.942 8.344 1.00 97.19 100 TYR A N 1
ATOM 828 C CA . TYR A 1 100 ? -9.135 3.855 7.572 1.00 97.19 100 TYR A CA 1
ATOM 829 C C . TYR A 1 100 ? -8.197 2.640 7.502 1.00 97.19 100 TYR A C 1
ATOM 831 O O . TYR A 1 100 ? -8.588 1.540 7.874 1.00 97.19 100 TYR A O 1
ATOM 839 N N . ALA A 1 101 ? -6.947 2.847 7.082 1.00 97.69 101 ALA A N 1
ATOM 840 C CA . ALA A 1 101 ? -5.956 1.787 6.931 1.00 97.69 101 ALA A CA 1
ATOM 841 C C . ALA A 1 101 ? -5.657 1.061 8.246 1.00 97.69 101 ALA A C 1
ATOM 843 O O . ALA A 1 101 ? -5.541 -0.160 8.247 1.00 97.69 101 ALA A O 1
ATOM 844 N N . GLN A 1 102 ? -5.566 1.799 9.356 1.00 98.00 102 GLN A N 1
ATOM 845 C CA . GLN A 1 102 ? -5.358 1.230 10.683 1.00 98.00 102 GLN A CA 1
ATOM 846 C C . GLN A 1 102 ? -6.480 0.254 11.046 1.00 98.00 102 GLN A C 1
ATOM 848 O O . GLN A 1 102 ? -6.205 -0.882 11.417 1.00 98.00 102 GLN A O 1
ATOM 853 N N . LYS A 1 103 ? -7.742 0.672 10.886 1.00 97.25 103 LYS A N 1
ATOM 854 C CA . LYS A 1 103 ? -8.899 -0.182 11.188 1.00 97.25 103 LYS A CA 1
ATOM 855 C C . LYS A 1 103 ? -8.927 -1.438 10.327 1.00 97.25 103 LYS A C 1
ATOM 857 O O . LYS A 1 103 ? -9.245 -2.512 10.820 1.00 97.25 103 LYS A O 1
ATOM 862 N N . GLU A 1 104 ? -8.604 -1.317 9.042 1.00 97.06 104 GLU A N 1
ATOM 863 C CA . GLU A 1 104 ? -8.522 -2.485 8.161 1.00 97.06 104 GLU A CA 1
ATOM 864 C C . GLU A 1 104 ? -7.375 -3.423 8.578 1.00 97.06 104 GLU A C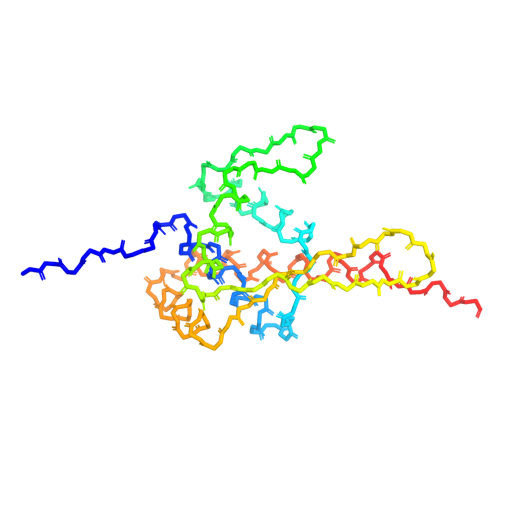 1
ATOM 866 O O . GLU A 1 104 ? -7.565 -4.636 8.592 1.00 97.06 104 GLU A O 1
ATOM 871 N N . LEU A 1 105 ? -6.226 -2.883 9.004 1.00 96.19 105 LEU A N 1
ATOM 872 C CA . LEU A 1 105 ? -5.094 -3.679 9.493 1.00 96.19 105 LEU A CA 1
ATOM 873 C C . LEU A 1 105 ? -5.425 -4.413 10.805 1.00 96.19 105 LEU A C 1
ATOM 875 O O . LEU A 1 105 ? -5.011 -5.557 10.991 1.00 96.19 105 LEU A O 1
ATOM 879 N N . GLU A 1 106 ? -6.186 -3.780 11.700 1.00 96.06 106 GLU A N 1
ATOM 880 C CA . GLU A 1 106 ? -6.672 -4.376 12.954 1.00 96.06 106 GLU A CA 1
ATOM 881 C C . GLU A 1 106 ? -7.629 -5.558 12.712 1.00 96.06 106 GLU A C 1
ATOM 883 O O . GLU A 1 106 ? -7.690 -6.468 13.539 1.00 96.06 106 GLU A O 1
ATOM 888 N N . ASN A 1 107 ? -8.314 -5.581 11.564 1.00 95.75 107 ASN A N 1
ATOM 889 C CA . ASN A 1 107 ? -9.219 -6.660 11.160 1.00 95.75 107 ASN A CA 1
ATOM 890 C C . ASN A 1 107 ? -8.526 -7.810 10.407 1.00 95.75 107 ASN A C 1
ATOM 892 O O . ASN A 1 107 ? -9.153 -8.846 10.192 1.00 95.75 107 ASN A O 1
ATOM 896 N N . LEU A 1 108 ? -7.269 -7.641 9.983 1.00 94.81 108 LEU A N 1
ATOM 897 C CA . LEU A 1 108 ? -6.477 -8.738 9.423 1.00 94.81 108 LEU A CA 1
ATOM 898 C C . LEU A 1 108 ? -6.075 -9.720 10.521 1.00 94.81 108 LEU A C 1
ATOM 900 O O . LEU A 1 108 ? -5.759 -9.310 11.643 1.00 94.81 108 LEU A O 1
ATOM 904 N N . ASP A 1 109 ? -6.015 -11.000 10.164 1.00 96.12 109 ASP A N 1
ATOM 905 C CA . ASP A 1 109 ? -5.388 -12.011 11.003 1.00 96.12 109 ASP A CA 1
ATOM 906 C C . ASP A 1 109 ? -3.886 -11.737 11.186 1.00 96.12 109 ASP A C 1
ATOM 908 O O . ASP A 1 109 ? -3.240 -11.001 10.429 1.00 96.12 109 ASP A O 1
ATOM 912 N N . GLU A 1 110 ? -3.334 -12.335 12.238 1.00 95.56 110 GLU A N 1
ATOM 913 C CA . GLU A 1 110 ? -1.966 -12.074 12.679 1.00 95.56 110 GLU A CA 1
ATOM 914 C C . GLU A 1 110 ? -0.918 -12.498 11.640 1.00 95.56 110 GLU A C 1
ATOM 916 O O . GLU A 1 110 ? 0.108 -11.830 11.488 1.00 95.56 110 GLU A O 1
ATOM 921 N N . GLU A 1 111 ? -1.179 -13.567 10.881 1.00 95.44 111 GLU A N 1
ATOM 922 C CA . GLU A 1 111 ? -0.261 -14.059 9.853 1.00 95.44 111 GLU A CA 1
ATOM 923 C C . GLU A 1 111 ? -0.104 -13.025 8.734 1.00 95.44 111 GLU A C 1
ATOM 925 O O . GLU A 1 111 ? 1.015 -12.587 8.432 1.00 95.44 111 GLU A O 1
ATOM 930 N N . HIS A 1 112 ? -1.219 -12.562 8.165 1.00 95.31 112 HIS A N 1
ATOM 931 C CA . HIS A 1 112 ? -1.191 -11.554 7.109 1.00 95.31 112 HIS A CA 1
ATOM 932 C C . HIS A 1 112 ? -0.629 -10.224 7.614 1.00 95.31 112 HIS A C 1
ATOM 934 O O . HIS A 1 112 ? 0.196 -9.604 6.934 1.00 95.31 112 HIS A O 1
ATOM 940 N N . ARG A 1 113 ? -1.004 -9.789 8.823 1.00 96.12 113 ARG A N 1
ATOM 941 C CA . ARG A 1 113 ? -0.470 -8.561 9.434 1.00 96.12 113 ARG A CA 1
ATOM 942 C C . ARG A 1 113 ? 1.052 -8.615 9.573 1.00 96.12 113 ARG A C 1
ATOM 944 O O . ARG A 1 113 ? 1.743 -7.684 9.144 1.00 96.12 113 ARG A O 1
ATOM 951 N N . SER A 1 114 ? 1.578 -9.713 10.112 1.00 96.00 114 SER A N 1
ATOM 952 C CA . SER A 1 114 ? 3.017 -9.938 10.276 1.00 96.00 114 SER A CA 1
ATOM 953 C C . SER A 1 114 ? 3.747 -9.962 8.928 1.00 96.00 114 SER A C 1
ATOM 955 O O . SER A 1 114 ? 4.821 -9.362 8.767 1.00 96.00 114 SER A O 1
ATOM 957 N N . LEU A 1 115 ? 3.142 -10.569 7.904 1.00 96.44 115 LEU A N 1
ATOM 958 C CA . LEU A 1 115 ? 3.696 -10.587 6.552 1.00 96.44 115 LEU A CA 1
ATOM 959 C C . LEU A 1 115 ? 3.817 -9.177 5.948 1.00 96.4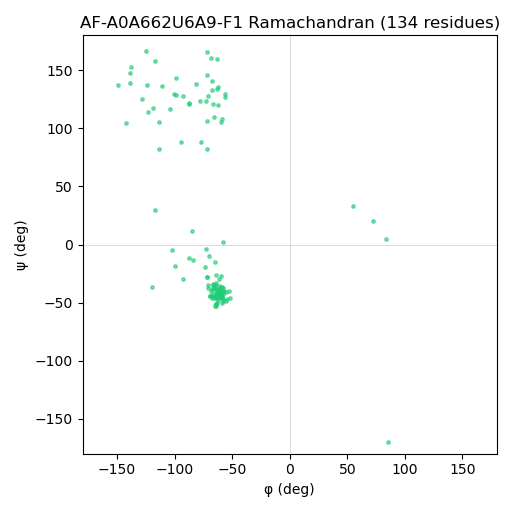4 115 LEU A C 1
ATOM 961 O O . LEU A 1 115 ? 4.860 -8.847 5.368 1.00 96.44 115 LEU A O 1
ATOM 965 N N . LEU A 1 116 ? 2.790 -8.332 6.095 1.00 96.44 116 LEU A N 1
ATOM 966 C CA . LEU A 1 116 ? 2.829 -6.945 5.615 1.00 96.44 116 LEU A CA 1
ATOM 967 C C . LE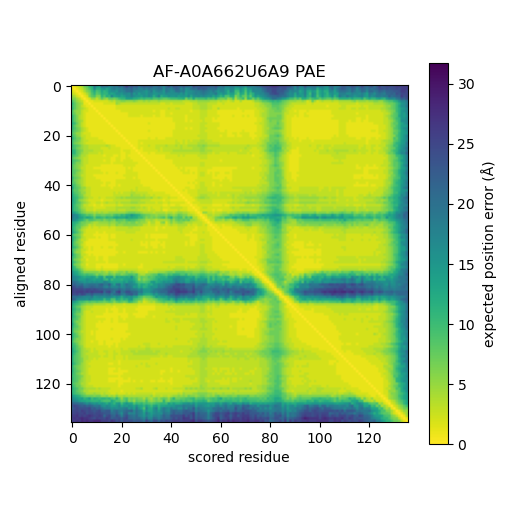U A 1 116 ? 3.919 -6.146 6.336 1.00 96.44 116 LEU A C 1
ATOM 969 O O . LEU A 1 116 ? 4.778 -5.535 5.692 1.00 96.44 116 LEU A O 1
ATOM 973 N N . GLN A 1 117 ? 3.933 -6.199 7.668 1.00 96.00 117 GLN A N 1
ATOM 974 C CA . GLN A 1 117 ? 4.886 -5.452 8.489 1.00 96.00 117 GLN A CA 1
ATOM 975 C C . GLN A 1 117 ? 6.338 -5.874 8.228 1.00 96.00 117 GLN A C 1
ATOM 977 O O . GLN A 1 117 ? 7.218 -5.015 8.097 1.00 96.00 117 GLN A O 1
ATOM 982 N N . SER A 1 118 ? 6.603 -7.177 8.110 1.00 95.81 118 SER A N 1
ATOM 983 C CA . SER A 1 118 ? 7.943 -7.703 7.818 1.00 95.81 118 SER A CA 1
ATOM 984 C C . SER A 1 118 ? 8.411 -7.349 6.402 1.00 95.81 118 SER A C 1
ATOM 986 O O . SER A 1 118 ? 9.573 -6.982 6.207 1.00 95.81 118 SER A O 1
ATOM 988 N N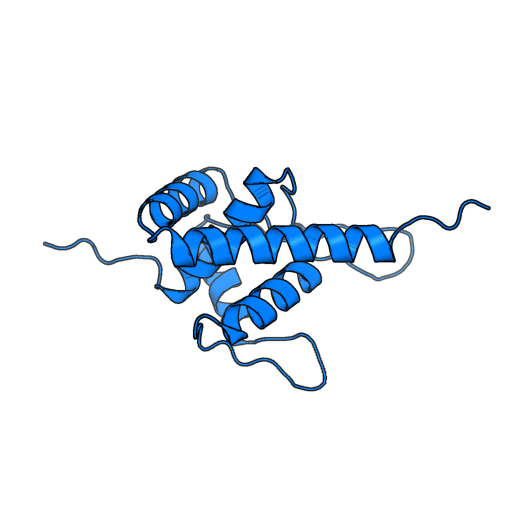 . SER A 1 119 ? 7.515 -7.377 5.413 1.00 95.88 119 SER A N 1
ATOM 989 C CA . SER A 1 119 ? 7.832 -6.997 4.031 1.00 95.88 119 SER A CA 1
ATOM 990 C C . SER A 1 119 ? 8.161 -5.510 3.908 1.00 95.88 119 SER A C 1
ATOM 992 O O . SER A 1 119 ? 9.169 -5.151 3.294 1.00 95.88 119 SER A O 1
ATOM 994 N N . VAL A 1 120 ? 7.395 -4.647 4.580 1.00 95.81 120 VAL A N 1
ATOM 995 C CA . VAL A 1 120 ? 7.698 -3.211 4.671 1.00 95.81 120 VAL A CA 1
ATOM 996 C C . VAL A 1 120 ? 9.020 -2.966 5.396 1.00 95.81 120 VAL A C 1
ATOM 998 O O . VAL A 1 120 ? 9.845 -2.181 4.927 1.00 95.81 120 VAL A O 1
ATOM 1001 N N . HIS A 1 121 ? 9.276 -3.663 6.505 1.00 94.31 121 HIS A N 1
ATOM 1002 C CA . HIS A 1 121 ? 10.535 -3.534 7.238 1.00 94.31 121 HIS A CA 1
ATOM 1003 C C . HIS A 1 121 ? 11.750 -3.865 6.354 1.00 94.31 121 HIS A C 1
ATOM 1005 O O . HIS A 1 121 ? 12.696 -3.074 6.290 1.00 94.31 121 HIS A O 1
ATOM 1011 N N . ARG A 1 122 ? 11.696 -4.973 5.602 1.00 93.69 122 ARG A N 1
ATOM 1012 C CA . ARG A 1 122 ? 12.739 -5.344 4.629 1.00 93.69 122 ARG A CA 1
ATOM 1013 C C . ARG A 1 122 ? 12.936 -4.274 3.557 1.00 93.69 122 ARG A C 1
ATOM 1015 O O . ARG A 1 122 ? 14.072 -3.892 3.285 1.00 93.69 122 ARG A O 1
ATOM 1022 N N . SER A 1 123 ? 11.848 -3.749 3.000 1.00 92.06 123 SER A N 1
ATOM 1023 C CA . SER A 1 123 ? 11.874 -2.700 1.973 1.00 92.06 123 SER A CA 1
ATOM 1024 C C . SER A 1 123 ? 12.535 -1.399 2.457 1.00 92.06 123 SER A C 1
ATOM 1026 O O . SER A 1 123 ? 13.356 -0.794 1.755 1.00 92.06 123 SER A O 1
ATOM 1028 N N . ILE A 1 124 ? 12.238 -0.975 3.691 1.00 90.88 124 ILE A N 1
ATOM 1029 C CA . ILE A 1 124 ? 12.880 0.188 4.325 1.00 90.88 124 ILE A CA 1
ATOM 1030 C C . ILE A 1 124 ? 14.385 -0.055 4.503 1.00 90.88 124 ILE A C 1
ATOM 1032 O O . ILE A 1 124 ? 15.187 0.840 4.221 1.00 90.88 124 ILE A O 1
ATOM 1036 N N . HIS A 1 125 ? 14.783 -1.251 4.944 1.00 88.88 125 HIS A N 1
ATOM 1037 C CA . HIS A 1 125 ? 16.193 -1.597 5.132 1.00 88.88 125 HIS A CA 1
ATOM 1038 C C . HIS A 1 125 ? 16.969 -1.678 3.815 1.00 88.88 125 HIS A C 1
ATOM 1040 O O . HIS A 1 125 ? 18.040 -1.080 3.726 1.00 88.88 125 HIS A O 1
ATOM 1046 N N . ALA A 1 126 ? 16.424 -2.332 2.787 1.00 84.88 126 ALA A N 1
ATOM 1047 C CA . ALA A 1 126 ? 17.056 -2.421 1.471 1.00 84.88 126 ALA A CA 1
ATOM 1048 C C . ALA A 1 126 ? 17.379 -1.023 0.922 1.00 84.88 126 ALA A C 1
ATOM 1050 O O . ALA A 1 126 ? 18.517 -0.740 0.550 1.00 84.88 126 ALA A O 1
ATOM 1051 N N . THR A 1 127 ? 16.417 -0.100 1.002 1.00 76.06 127 THR A N 1
ATOM 1052 C CA . THR A 1 127 ? 16.597 1.285 0.540 1.00 76.06 127 THR A CA 1
ATOM 1053 C C . THR A 1 127 ? 17.696 2.026 1.311 1.00 76.06 127 THR A C 1
ATOM 1055 O O . THR A 1 127 ? 18.461 2.780 0.712 1.00 76.06 127 THR A O 1
ATOM 1058 N N . LYS A 1 128 ? 17.826 1.819 2.629 1.00 69.88 128 LYS A N 1
ATOM 1059 C CA . LYS A 1 128 ? 18.898 2.447 3.428 1.00 69.88 128 LYS A CA 1
ATOM 1060 C C . LYS A 1 128 ? 20.289 1.932 3.050 1.00 69.88 128 LYS A C 1
ATOM 1062 O O . LYS A 1 128 ? 21.241 2.706 3.081 1.00 69.88 128 LYS A O 1
ATOM 1067 N N . THR A 1 129 ? 20.409 0.659 2.679 1.00 61.62 129 THR A N 1
ATOM 1068 C CA . THR A 1 129 ? 21.694 0.047 2.306 1.00 61.62 129 THR A CA 1
ATOM 1069 C C . THR A 1 129 ? 22.213 0.569 0.963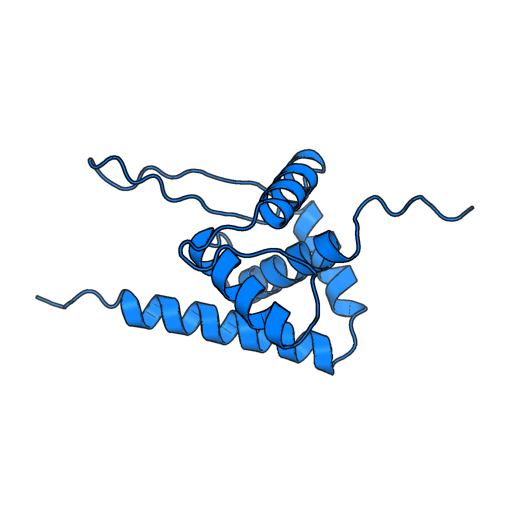 1.00 61.62 129 THR A C 1
ATOM 1071 O O . THR A 1 129 ? 23.406 0.833 0.846 1.00 61.62 129 THR A O 1
ATOM 1074 N N . PHE A 1 130 ? 21.334 0.812 -0.016 1.00 54.53 130 PHE A N 1
ATOM 1075 C CA . PHE A 1 130 ? 21.717 1.362 -1.329 1.00 54.53 130 PHE A CA 1
ATOM 1076 C C . PHE A 1 130 ? 22.085 2.857 -1.313 1.00 54.53 130 PHE A C 1
ATOM 1078 O O . PHE A 1 130 ? 22.750 3.328 -2.230 1.00 54.53 130 PHE A O 1
ATOM 1085 N N . TYR A 1 131 ? 21.669 3.608 -0.287 1.00 49.59 131 TYR A N 1
ATOM 1086 C CA . TYR A 1 131 ? 21.905 5.054 -0.166 1.00 49.59 131 TYR A CA 1
ATOM 1087 C C . TYR A 1 131 ? 22.775 5.424 1.043 1.00 49.59 131 TYR A C 1
ATOM 1089 O O . TYR A 1 131 ? 22.634 6.525 1.581 1.00 49.59 131 TYR A O 1
ATOM 1097 N N . ARG A 1 132 ? 23.691 4.548 1.484 1.00 40.31 132 ARG A N 1
ATOM 1098 C CA . ARG A 1 132 ? 24.803 5.042 2.306 1.00 40.31 132 ARG A CA 1
ATOM 1099 C C . ARG A 1 132 ?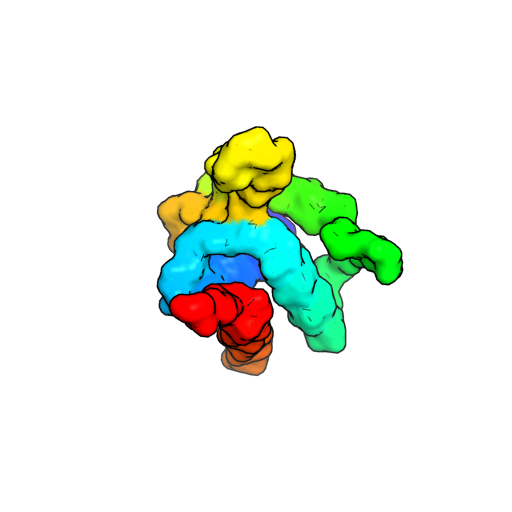 25.594 6.028 1.441 1.00 40.31 132 ARG A C 1
ATOM 1101 O O . ARG A 1 132 ? 26.055 5.619 0.375 1.00 40.31 132 ARG A O 1
ATOM 1108 N N . PRO A 1 133 ? 25.723 7.309 1.832 1.00 40.41 133 PRO A N 1
ATOM 1109 C CA . PRO A 1 133 ? 26.674 8.176 1.162 1.00 40.41 133 PRO A CA 1
ATOM 1110 C C . PRO A 1 133 ? 28.034 7.493 1.275 1.00 40.41 133 PRO A C 1
ATOM 1112 O O . PRO A 1 133 ? 28.415 7.039 2.355 1.00 40.41 133 PRO A O 1
ATOM 1115 N N . VAL A 1 134 ? 28.729 7.361 0.150 1.00 39.72 134 VAL A N 1
ATOM 1116 C CA . VAL A 1 134 ? 30.161 7.090 0.185 1.00 39.72 134 VAL A CA 1
ATOM 1117 C C . VAL A 1 134 ? 30.740 8.280 0.938 1.00 39.72 134 VAL A C 1
ATOM 1119 O O . VAL A 1 134 ? 30.698 9.400 0.431 1.00 39.72 134 VAL A O 1
ATOM 1122 N N . SER A 1 135 ? 31.133 8.071 2.192 1.00 42.84 135 SER A N 1
ATOM 1123 C CA . SER A 1 135 ? 31.924 9.050 2.923 1.00 42.84 135 SER A CA 1
ATOM 1124 C C . SER A 1 135 ? 33.200 9.240 2.111 1.00 42.84 135 SER A C 1
ATOM 1126 O O . SER A 1 135 ? 33.991 8.304 2.002 1.00 42.84 135 SER A O 1
ATOM 1128 N N . VAL A 1 136 ? 33.310 10.395 1.456 1.00 40.34 136 VAL A N 1
ATOM 1129 C CA . VAL A 1 136 ? 34.561 10.881 0.868 1.00 40.34 136 VAL A CA 1
ATOM 1130 C C . VAL A 1 136 ? 35.400 11.457 1.994 1.00 40.34 136 VAL A C 1
ATOM 1132 O O . VAL A 1 136 ? 34.806 12.181 2.828 1.00 40.34 136 VAL A O 1
#

Foldseek 3Di:
DDDPPLADPLLLLLLLLLLLCVVVVNQKAFPLLSLVLVVVLCVPPPSPFDQDPVDSDTPVVVVSLVSCVVVVQKDWDWDDDDPDPDITIIMGGDPVSNVSSVVSLVVDDPVSNVSSNVSSVVSVVVVVVVPPPPPD